Protein AF-A0A6P1GC62-F1 (afdb_monomer_lite)

Radius of gyration: 21.79 Å; chains: 1; bounding box: 56×24×67 Å

Organism: Sphingobium yanoikuyae (NCBI:txid13690)

Foldseek 3Di:
DDDDPDDDDDPDDDDDDPDPPPPPVVVVVVVVVVVLLVVLVVVLVVLVVVLCVVCVPPPDLVVSCPDPSLVVLLVSAPSSLVVLLVCLVVVVQDPSSQVSNCSRVVDQQADPVCPPVSNSSSVSSNVVVVVVPD

Secondary structure (DSSP, 8-state):
---------------------HHHHHHHHHHHHHHHHHHHHHHHHHHHHHHHHHHTT---HHHHTTSHHHHHHHHT-HHHHHHHHHHHHTT---TTHHHHHHHHH------GGGTT-HHHHHHHHHHHHHTT--

pLDDT: mean 80.31, std 19.47, range [30.23, 97.75]

Structure (mmCIF, N/CA/C/O backbone):
data_AF-A0A6P1GC62-F1
#
_entry.id   AF-A0A6P1GC62-F1
#
loop_
_atom_site.group_PDB
_atom_site.id
_atom_site.type_symbol
_atom_site.label_atom_id
_atom_site.label_alt_id
_atom_site.label_comp_id
_atom_site.label_asym_id
_atom_site.label_entity_id
_atom_site.label_seq_id
_atom_site.pdbx_PDB_ins_code
_atom_site.Cartn_x
_atom_site.Cartn_y
_atom_site.Cartn_z
_atom_site.occupancy
_atom_site.B_iso_or_equiv
_atom_site.auth_seq_id
_atom_site.auth_comp_id
_atom_site.auth_asym_id
_atom_site.auth_atom_id
_atom_site.pdbx_PDB_model_num
ATOM 1 N N . MET A 1 1 ? -2.064 10.310 47.457 1.00 41.22 1 MET A N 1
ATOM 2 C CA . MET A 1 1 ? -1.507 9.162 46.708 1.00 41.22 1 MET A CA 1
ATOM 3 C C . MET A 1 1 ? -2.316 7.919 47.043 1.00 41.22 1 MET A C 1
ATOM 5 O O . MET A 1 1 ? -2.716 7.777 48.189 1.00 41.22 1 MET A O 1
ATOM 9 N N . ASN A 1 2 ? -2.507 7.067 46.032 1.00 30.23 2 ASN A N 1
ATOM 10 C CA . ASN A 1 2 ? -3.256 5.805 45.977 1.00 30.23 2 ASN A CA 1
ATOM 11 C C . ASN A 1 2 ? -4.774 5.908 45.705 1.00 30.23 2 ASN A C 1
ATOM 13 O O . ASN A 1 2 ? -5.590 6.080 46.603 1.00 30.23 2 ASN A O 1
ATOM 17 N N . VAL A 1 3 ? -5.119 5.801 44.415 1.00 37.97 3 VAL A N 1
ATOM 18 C CA . VAL A 1 3 ? -6.484 5.705 43.880 1.00 37.97 3 VAL A CA 1
ATOM 19 C C . VAL A 1 3 ? -6.873 4.227 43.827 1.00 37.97 3 VAL A C 1
ATOM 21 O O . VAL A 1 3 ? -6.346 3.454 43.031 1.00 37.97 3 VAL A O 1
ATOM 24 N N . THR A 1 4 ? -7.800 3.839 44.692 1.00 43.62 4 THR A N 1
ATOM 25 C CA . THR A 1 4 ? -8.519 2.563 44.693 1.00 43.62 4 THR A CA 1
ATOM 26 C C . THR A 1 4 ? -9.487 2.512 43.506 1.00 43.62 4 THR A C 1
ATOM 28 O O . THR A 1 4 ? -10.533 3.155 43.519 1.00 43.62 4 THR A O 1
ATOM 31 N N . ALA A 1 5 ? -9.165 1.741 42.464 1.00 38.00 5 ALA A N 1
ATOM 32 C CA . ALA A 1 5 ? -10.100 1.456 41.373 1.00 38.00 5 ALA A CA 1
ATOM 33 C C . ALA A 1 5 ? -11.008 0.270 41.747 1.00 38.00 5 ALA A C 1
ATOM 35 O O . ALA A 1 5 ? -10.710 -0.897 41.487 1.00 38.00 5 ALA A O 1
ATOM 36 N N . THR A 1 6 ? -12.130 0.581 42.389 1.00 33.88 6 THR A N 1
ATOM 37 C CA . THR A 1 6 ? -13.210 -0.358 42.708 1.00 33.88 6 THR A CA 1
ATOM 38 C C . THR A 1 6 ? -14.066 -0.602 41.460 1.00 33.88 6 THR A C 1
ATOM 40 O O . THR A 1 6 ? -14.769 0.295 41.001 1.00 33.88 6 THR A O 1
ATOM 43 N N . LYS A 1 7 ? -14.034 -1.821 40.899 1.00 46.62 7 LYS A N 1
ATOM 44 C CA . LYS A 1 7 ? -14.998 -2.269 39.872 1.00 46.62 7 LYS A CA 1
ATOM 45 C C . LYS A 1 7 ? -16.431 -2.155 40.426 1.00 46.62 7 LYS A C 1
ATOM 47 O O . LYS A 1 7 ? -16.694 -2.748 41.477 1.00 46.62 7 LYS A O 1
ATOM 52 N N . PRO A 1 8 ? -17.378 -1.488 39.743 1.00 37.75 8 PRO A N 1
ATOM 53 C CA . PRO A 1 8 ? -18.773 -1.512 40.162 1.00 37.75 8 PRO A CA 1
ATOM 54 C C . PRO A 1 8 ? -19.357 -2.910 39.912 1.00 37.75 8 PRO A C 1
ATOM 56 O O . PRO A 1 8 ? -19.335 -3.429 38.795 1.00 37.75 8 PRO A O 1
ATOM 59 N N . ARG A 1 9 ? -19.856 -3.547 40.977 1.00 40.00 9 ARG A N 1
ATOM 60 C CA . ARG A 1 9 ? -20.594 -4.814 40.907 1.00 40.00 9 ARG A CA 1
ATOM 61 C C . ARG A 1 9 ? -21.977 -4.545 40.317 1.00 40.00 9 ARG A C 1
ATOM 63 O O . ARG A 1 9 ? -22.851 -4.043 41.017 1.00 40.00 9 ARG A O 1
ATOM 70 N N . LEU A 1 10 ? -22.183 -4.889 39.048 1.00 39.09 10 LEU A N 1
ATOM 71 C CA . LEU A 1 10 ? -23.500 -4.816 38.421 1.00 39.09 10 LEU A CA 1
ATOM 72 C C . LEU A 1 10 ? -24.262 -6.125 38.684 1.00 39.09 10 LEU A C 1
ATOM 74 O O . LEU A 1 10 ? -24.003 -7.154 38.066 1.00 39.09 10 LEU A O 1
ATOM 78 N N . ASN A 1 11 ? -25.177 -6.081 39.652 1.00 32.56 11 ASN A N 1
ATOM 79 C CA . ASN A 1 11 ? -26.139 -7.142 39.938 1.00 32.56 11 ASN A CA 1
ATOM 80 C C . ASN A 1 11 ? -27.355 -6.951 39.019 1.00 32.56 11 ASN A C 1
ATOM 82 O O . ASN A 1 11 ? -28.283 -6.221 39.365 1.00 32.56 11 ASN A O 1
ATOM 86 N N . ILE A 1 12 ? -27.331 -7.539 37.821 1.00 47.12 12 ILE A N 1
ATOM 87 C CA . ILE A 1 12 ? -28.442 -7.404 36.871 1.00 47.12 12 ILE A CA 1
ATOM 88 C C . ILE A 1 12 ? -29.484 -8.493 37.159 1.00 47.12 12 ILE A C 1
ATOM 90 O O . ILE A 1 12 ? -29.344 -9.635 36.728 1.00 47.12 12 ILE A O 1
ATOM 94 N N . ARG A 1 13 ? -30.557 -8.132 37.873 1.00 39.38 13 ARG A N 1
ATOM 95 C CA . ARG A 1 13 ? -31.837 -8.851 37.796 1.00 39.38 13 ARG A CA 1
ATOM 96 C C . ARG A 1 13 ? -32.599 -8.300 36.594 1.00 39.38 13 ARG A C 1
ATOM 98 O O . ARG A 1 13 ? -33.064 -7.166 36.637 1.00 39.38 13 ARG A O 1
ATOM 105 N N . PHE A 1 14 ? -32.706 -9.085 35.526 1.00 38.19 14 PHE A N 1
ATOM 106 C CA . PHE A 1 14 ? -33.512 -8.723 34.363 1.00 38.19 14 PHE A CA 1
ATOM 107 C C . PHE A 1 14 ? -34.997 -8.840 34.704 1.00 38.19 14 PHE A C 1
ATOM 109 O O . PHE A 1 14 ? -35.512 -9.940 34.900 1.00 38.19 14 PHE A O 1
ATOM 116 N N . ARG A 1 15 ? -35.677 -7.697 34.766 1.00 36.47 15 ARG A N 1
ATOM 117 C CA . ARG A 1 15 ? -37.132 -7.613 34.693 1.00 36.47 15 ARG A CA 1
ATOM 118 C C . ARG A 1 15 ? -37.482 -6.423 33.801 1.00 36.47 15 ARG A C 1
ATOM 120 O O . ARG A 1 15 ? -37.138 -5.296 34.132 1.00 36.47 15 ARG A O 1
ATOM 127 N N . ASP A 1 16 ? -38.063 -6.745 32.650 1.00 45.12 16 ASP A N 1
ATOM 128 C CA . ASP A 1 16 ? -38.854 -5.895 31.756 1.00 45.12 16 ASP A CA 1
ATOM 129 C C . ASP A 1 16 ? -38.313 -4.484 31.454 1.00 45.12 16 ASP A C 1
ATOM 131 O O . ASP A 1 16 ? -38.683 -3.500 32.090 1.00 45.12 16 ASP A O 1
ATOM 135 N N . ALA A 1 17 ? -37.496 -4.364 30.403 1.00 39.78 17 ALA A N 1
ATOM 136 C CA . ALA A 1 17 ? -37.303 -3.102 29.690 1.00 39.78 17 ALA A CA 1
ATOM 137 C C . ALA A 1 17 ? -36.950 -3.385 28.223 1.00 39.78 17 ALA A C 1
ATOM 139 O O . ALA A 1 17 ? -35.948 -4.036 27.932 1.00 39.78 17 ALA A O 1
ATOM 140 N N . HIS A 1 18 ? -37.766 -2.885 27.294 1.00 46.62 18 HIS A N 1
ATOM 141 C CA . HIS A 1 18 ? -37.419 -2.804 25.877 1.00 46.62 18 HIS A CA 1
ATOM 142 C C . HIS A 1 18 ? -36.216 -1.868 25.719 1.00 46.62 18 HIS A C 1
ATOM 144 O O . HIS A 1 18 ? -36.355 -0.648 25.667 1.00 46.62 18 HIS A O 1
ATOM 150 N N . VAL A 1 19 ? -35.013 -2.437 25.694 1.00 53.25 19 VAL A N 1
ATOM 151 C CA . VAL A 1 19 ? -33.785 -1.674 25.492 1.00 53.25 19 VAL A CA 1
ATOM 152 C C . VAL A 1 19 ? -33.682 -1.352 24.000 1.00 53.25 19 VAL A C 1
ATOM 154 O O . VAL A 1 19 ? -33.507 -2.248 23.179 1.00 53.25 19 VAL A O 1
ATOM 157 N N . ASN A 1 20 ? -33.807 -0.076 23.633 1.00 52.09 20 ASN A N 1
ATOM 158 C CA . ASN A 1 20 ? -33.478 0.412 22.293 1.00 52.09 20 ASN A CA 1
ATOM 159 C C . ASN A 1 20 ? -31.945 0.389 22.128 1.00 52.09 20 ASN A C 1
ATOM 161 O O . ASN A 1 20 ? -31.256 1.382 22.355 1.00 52.09 20 ASN A O 1
ATOM 165 N N . THR A 1 21 ? -31.393 -0.793 21.852 1.00 52.12 21 THR A N 1
ATOM 166 C CA . THR A 1 21 ? -29.948 -1.078 21.839 1.00 52.12 21 THR A CA 1
ATOM 167 C C . THR A 1 21 ? -29.206 -0.558 20.608 1.00 52.12 21 THR A C 1
ATOM 169 O O . THR A 1 21 ? -27.983 -0.658 20.563 1.00 52.12 21 THR A O 1
ATOM 172 N N . SER A 1 22 ? -29.899 -0.025 19.605 1.00 58.78 22 SER A N 1
ATOM 173 C CA . SER A 1 22 ? -29.315 0.304 18.297 1.00 58.78 22 SER A CA 1
ATOM 174 C C . SER A 1 22 ? -28.479 1.590 18.301 1.00 58.78 22 SER A C 1
ATOM 176 O O . SER A 1 22 ? -27.399 1.613 17.722 1.00 58.78 22 SER A O 1
ATOM 178 N N . GLY A 1 23 ? -28.897 2.642 19.013 1.00 68.88 23 GLY A N 1
ATOM 179 C CA . GLY A 1 23 ? -28.268 3.967 18.883 1.00 68.88 23 GLY A CA 1
ATOM 180 C C . GLY A 1 23 ? -26.828 4.068 19.407 1.00 68.88 23 GLY A C 1
ATOM 181 O O . GLY A 1 23 ? -25.942 4.565 18.714 1.00 68.88 23 GLY A O 1
ATOM 182 N N . TRP A 1 24 ? -26.563 3.582 20.624 1.00 63.41 24 TRP A N 1
ATOM 183 C CA . TRP A 1 24 ? -25.245 3.743 21.257 1.00 63.41 24 TRP A CA 1
ATOM 184 C C . TRP A 1 24 ? -24.188 2.794 20.674 1.00 63.41 24 TRP A C 1
ATOM 186 O O . TRP A 1 24 ? -23.027 3.180 20.539 1.00 63.41 24 TRP A O 1
ATOM 196 N N . ALA A 1 25 ? -24.587 1.578 20.285 1.00 72.19 25 ALA A N 1
ATOM 197 C CA . ALA A 1 25 ? -23.704 0.615 19.636 1.00 72.19 25 ALA A CA 1
ATOM 198 C C . ALA A 1 25 ? -23.288 1.110 18.245 1.00 72.19 25 ALA A C 1
ATOM 200 O O . ALA A 1 25 ? -22.105 1.086 17.909 1.00 72.19 25 ALA A O 1
ATOM 201 N N . GLU A 1 26 ? -24.231 1.645 17.464 1.00 71.94 26 GLU A N 1
ATOM 202 C CA . GLU A 1 26 ? -23.922 2.257 16.172 1.00 71.94 26 GLU A CA 1
ATOM 203 C C . GLU A 1 26 ? -22.996 3.464 16.316 1.00 71.94 26 GLU A C 1
ATOM 205 O O . GLU A 1 26 ? -22.040 3.603 15.554 1.00 71.94 26 GLU A O 1
ATOM 210 N N . GLN A 1 27 ? -23.240 4.333 17.296 1.00 71.75 27 GLN A N 1
ATOM 211 C CA . GLN A 1 27 ? -22.430 5.533 17.487 1.00 71.75 27 GLN A CA 1
ATOM 212 C C . GLN A 1 27 ? -21.016 5.198 17.981 1.00 71.75 27 GLN A C 1
ATOM 214 O O . GLN A 1 27 ? -20.047 5.799 17.509 1.00 71.75 27 GLN A O 1
ATOM 219 N N . PHE A 1 28 ? -20.877 4.191 18.849 1.00 75.00 28 PHE A N 1
ATOM 220 C CA . PHE A 1 28 ? -19.582 3.649 19.256 1.00 75.00 28 PHE A CA 1
ATOM 221 C C . PHE A 1 28 ? -18.825 3.050 18.071 1.00 75.00 28 PHE A C 1
ATOM 223 O O . PHE A 1 28 ? -17.687 3.437 17.829 1.00 75.00 28 PHE A O 1
ATOM 230 N N . VAL A 1 29 ? -19.460 2.172 17.287 1.00 76.38 29 VAL A N 1
ATOM 231 C CA . VAL A 1 29 ? -18.834 1.557 16.107 1.00 76.38 29 VAL A CA 1
ATOM 232 C C . VAL A 1 29 ? -18.418 2.625 15.096 1.00 76.38 29 VAL A C 1
ATOM 234 O O . VAL A 1 29 ? -17.294 2.592 14.611 1.00 76.38 29 VAL A O 1
ATOM 237 N N . ARG A 1 30 ? -19.262 3.625 14.818 1.00 72.81 30 ARG A N 1
ATOM 238 C CA . ARG A 1 30 ? -18.920 4.740 13.917 1.00 72.81 30 ARG A CA 1
ATOM 239 C C . ARG A 1 30 ? -17.724 5.549 14.418 1.00 72.81 30 ARG A C 1
ATOM 241 O O . ARG A 1 30 ? -16.849 5.889 13.626 1.00 72.81 30 ARG A O 1
ATOM 248 N N . SER A 1 31 ? -17.678 5.838 15.717 1.00 74.00 31 SER A N 1
ATOM 249 C CA . SER A 1 31 ? -16.587 6.605 16.331 1.00 74.00 31 SER A CA 1
ATOM 250 C C . SER A 1 31 ? -15.289 5.796 16.359 1.00 74.00 31 SER A C 1
ATOM 252 O O . SER A 1 31 ? -14.238 6.311 15.993 1.00 74.00 31 SER A O 1
ATOM 254 N N . ALA A 1 32 ? -15.368 4.510 16.704 1.00 72.06 32 ALA A N 1
ATOM 255 C CA . ALA A 1 32 ? -14.240 3.588 16.702 1.00 72.06 32 ALA A CA 1
ATOM 256 C C . ALA A 1 32 ? -13.681 3.380 15.286 1.00 72.06 32 ALA A C 1
ATOM 258 O O . ALA A 1 32 ? -12.479 3.503 15.091 1.00 72.06 32 ALA A O 1
ATOM 259 N N . LEU A 1 33 ? -14.536 3.154 14.280 1.00 73.38 33 LEU A N 1
ATOM 260 C CA . LEU A 1 33 ? -14.114 3.031 12.879 1.00 73.38 33 LEU A CA 1
ATOM 261 C C . LEU A 1 33 ? -13.443 4.306 12.366 1.00 73.38 33 LEU A C 1
ATOM 263 O O . LEU A 1 33 ? -12.503 4.226 11.579 1.00 73.38 33 LEU A O 1
ATOM 267 N N . ARG A 1 34 ? -13.911 5.478 12.809 1.00 74.94 34 ARG A N 1
ATOM 268 C CA . ARG A 1 34 ? -13.286 6.756 12.471 1.00 74.94 34 ARG A CA 1
ATOM 269 C C . ARG A 1 34 ? -11.884 6.868 13.071 1.00 74.94 34 ARG A C 1
ATOM 271 O O . ARG A 1 34 ? -10.948 7.103 12.319 1.00 74.94 34 ARG A O 1
ATOM 278 N N . VAL A 1 35 ? -11.738 6.648 14.377 1.00 72.44 35 VAL A N 1
ATOM 279 C CA . VAL A 1 35 ? -10.435 6.721 15.063 1.00 72.44 35 VAL A CA 1
ATOM 280 C C . VAL A 1 35 ? -9.461 5.683 14.503 1.00 72.44 35 VAL A C 1
ATOM 282 O O . VAL A 1 35 ? -8.321 6.011 14.203 1.00 72.44 35 VAL A O 1
ATOM 285 N N . MET A 1 36 ? -9.918 4.447 14.277 1.00 69.00 36 MET A N 1
ATOM 286 C CA . MET A 1 36 ? -9.096 3.396 13.668 1.00 69.00 36 MET A CA 1
ATOM 287 C C . MET A 1 36 ? -8.664 3.750 12.241 1.00 69.00 36 MET A C 1
ATOM 289 O O . MET A 1 36 ? -7.548 3.427 11.847 1.00 69.00 36 MET A O 1
ATOM 293 N N . ARG A 1 37 ? -9.523 4.416 11.458 1.00 67.88 37 ARG A N 1
ATOM 294 C CA . ARG A 1 37 ? -9.165 4.898 10.118 1.00 67.88 37 ARG A CA 1
ATOM 295 C C . ARG A 1 37 ? -8.136 6.024 10.180 1.00 67.88 37 ARG A C 1
ATOM 297 O O . ARG A 1 37 ? -7.190 5.986 9.406 1.00 67.88 37 ARG A O 1
ATOM 304 N N . GLU A 1 38 ? -8.325 7.001 11.063 1.00 74.06 38 GLU A N 1
ATOM 305 C CA . GLU A 1 38 ? -7.385 8.113 11.254 1.00 74.06 38 GLU A CA 1
ATOM 306 C C . GLU A 1 38 ? -6.003 7.576 11.671 1.00 74.06 38 GLU A C 1
ATOM 308 O O . GLU A 1 38 ? -5.008 7.895 11.026 1.00 74.06 38 GLU A O 1
ATOM 313 N N . GLN A 1 39 ? -5.950 6.644 12.630 1.00 70.38 39 GLN A N 1
ATOM 314 C CA . GLN A 1 39 ? -4.705 5.972 13.025 1.00 70.38 39 GLN A CA 1
ATOM 315 C C . GLN A 1 39 ? -4.084 5.156 11.888 1.00 70.38 39 GLN A C 1
ATOM 317 O O . GLN A 1 39 ? -2.887 5.244 11.650 1.00 70.38 39 GLN A O 1
ATOM 322 N N . ALA A 1 40 ? -4.884 4.410 11.122 1.00 69.25 40 ALA A N 1
ATOM 323 C CA . ALA A 1 40 ? -4.381 3.696 9.951 1.00 69.25 40 ALA A CA 1
ATOM 324 C C . ALA A 1 40 ? -3.783 4.659 8.905 1.00 69.25 40 ALA A C 1
ATOM 326 O O . ALA A 1 40 ? -2.812 4.326 8.226 1.00 69.25 40 ALA A O 1
ATOM 327 N N . GLU A 1 41 ? -4.347 5.856 8.744 1.00 69.94 41 GLU A N 1
ATOM 328 C CA . GLU A 1 41 ? -3.800 6.852 7.826 1.00 69.94 41 GLU A CA 1
ATOM 329 C C . GLU A 1 41 ? -2.455 7.417 8.306 1.00 69.94 41 GLU A C 1
ATOM 331 O O . GLU A 1 41 ? -1.568 7.595 7.465 1.00 69.94 41 GLU A O 1
ATOM 336 N N . GLU A 1 42 ? -2.288 7.626 9.614 1.00 81.19 42 GLU A N 1
ATOM 337 C CA . GLU A 1 42 ? -1.023 8.030 10.246 1.00 81.19 42 GLU A CA 1
ATOM 338 C C . GLU A 1 42 ? 0.038 6.917 10.189 1.00 81.19 42 GLU A C 1
ATOM 340 O O . GLU A 1 42 ? 1.186 7.171 9.819 1.00 81.19 42 GLU A O 1
ATOM 345 N N . ASP A 1 43 ? -0.356 5.672 10.459 1.00 84.75 43 ASP A N 1
ATOM 346 C CA . ASP A 1 43 ? 0.543 4.515 10.525 1.00 84.75 43 ASP A CA 1
ATOM 347 C C . ASP A 1 43 ? 1.009 4.031 9.142 1.00 84.75 43 ASP A C 1
ATOM 349 O O . ASP A 1 43 ? 2.036 3.352 9.030 1.00 84.75 43 ASP A O 1
ATOM 353 N N . PHE A 1 44 ? 0.292 4.384 8.065 1.00 91.50 44 PHE A N 1
ATOM 354 C CA . PHE A 1 44 ? 0.615 3.914 6.716 1.00 91.50 44 PHE A CA 1
ATOM 355 C C . PHE A 1 44 ? 2.039 4.277 6.296 1.00 91.50 44 PHE A C 1
ATOM 357 O O . PHE A 1 44 ? 2.783 3.410 5.842 1.00 91.50 44 PHE A O 1
ATOM 364 N N . THR A 1 45 ? 2.403 5.558 6.395 1.00 90.88 45 THR A N 1
ATOM 365 C CA . THR A 1 45 ? 3.680 6.057 5.866 1.00 90.88 45 THR A CA 1
ATOM 366 C C . THR A 1 45 ? 4.871 5.430 6.595 1.00 90.88 45 THR A C 1
ATOM 368 O O . THR A 1 45 ? 5.707 4.839 5.910 1.00 90.88 45 THR A O 1
ATOM 371 N N . PRO A 1 46 ? 4.925 5.418 7.945 1.00 92.19 46 PRO A N 1
ATOM 372 C CA . PRO A 1 46 ? 5.990 4.731 8.673 1.00 92.19 46 PRO A CA 1
ATOM 373 C C . PRO A 1 46 ? 6.123 3.249 8.301 1.00 92.19 46 PRO A C 1
ATOM 375 O O . PRO A 1 46 ? 7.233 2.756 8.098 1.00 92.19 46 PRO A O 1
ATOM 378 N N . LEU A 1 47 ? 5.004 2.529 8.167 1.00 92.19 47 LEU A N 1
ATOM 379 C CA . LEU A 1 47 ? 5.015 1.112 7.794 1.00 92.19 47 LEU A CA 1
ATOM 380 C C . LEU A 1 47 ? 5.480 0.891 6.349 1.00 92.19 47 LEU A C 1
ATOM 382 O O . LEU A 1 47 ? 6.239 -0.043 6.079 1.00 92.19 47 LEU A O 1
ATOM 386 N N . ALA A 1 48 ? 5.028 1.734 5.421 1.00 91.38 48 ALA A N 1
ATOM 387 C CA . ALA A 1 48 ? 5.404 1.682 4.015 1.00 91.38 48 ALA A CA 1
ATOM 388 C C . ALA A 1 48 ? 6.900 1.955 3.822 1.00 91.38 48 ALA A C 1
ATOM 390 O O . ALA A 1 48 ? 7.551 1.263 3.033 1.00 91.38 48 ALA A O 1
ATOM 391 N N . ASP A 1 49 ? 7.447 2.915 4.561 1.00 91.12 49 ASP A N 1
ATOM 392 C CA . ASP A 1 49 ? 8.856 3.288 4.492 1.00 91.12 49 ASP A CA 1
ATOM 393 C C . ASP A 1 49 ? 9.729 2.205 5.139 1.00 91.12 49 ASP A C 1
ATOM 395 O O . ASP A 1 49 ? 10.649 1.699 4.495 1.00 91.12 49 ASP A O 1
ATOM 399 N N . ALA A 1 50 ? 9.353 1.712 6.326 1.00 89.56 50 ALA A N 1
ATOM 400 C CA . ALA A 1 50 ? 10.037 0.593 6.976 1.00 89.56 50 ALA A CA 1
ATOM 401 C C . ALA A 1 50 ? 10.060 -0.668 6.097 1.00 89.56 50 ALA A C 1
ATOM 403 O O . ALA A 1 50 ? 11.089 -1.336 5.979 1.00 89.56 50 ALA A O 1
ATOM 404 N N . LEU A 1 51 ? 8.938 -0.997 5.444 1.00 91.25 51 LEU A N 1
ATOM 405 C CA . LEU A 1 51 ? 8.892 -2.119 4.510 1.00 91.25 51 LEU A CA 1
ATOM 406 C C . LEU A 1 51 ? 9.792 -1.869 3.298 1.00 91.25 51 LEU A C 1
ATOM 408 O O . LEU A 1 51 ? 10.486 -2.782 2.855 1.00 91.25 51 LEU A O 1
ATOM 412 N N . THR A 1 52 ? 9.774 -0.656 2.752 1.00 89.06 52 THR A N 1
ATOM 413 C CA . THR A 1 52 ? 10.575 -0.283 1.583 1.00 89.06 52 THR A CA 1
ATOM 414 C C . THR A 1 52 ? 12.067 -0.409 1.867 1.00 89.06 52 THR A C 1
ATOM 416 O O . THR A 1 52 ? 12.779 -1.020 1.071 1.00 89.06 52 THR A O 1
ATOM 419 N N . ASP A 1 53 ? 12.526 0.086 3.013 1.00 89.06 53 ASP A N 1
ATOM 420 C CA . ASP A 1 53 ? 13.927 -0.001 3.420 1.00 89.06 53 ASP A CA 1
ATOM 421 C C . ASP A 1 53 ? 14.353 -1.449 3.668 1.00 89.06 53 ASP A C 1
ATOM 423 O O . ASP A 1 53 ? 15.361 -1.906 3.122 1.00 89.06 53 ASP A O 1
ATOM 427 N N . ALA A 1 54 ? 13.541 -2.214 4.404 1.00 85.31 54 ALA A N 1
ATOM 428 C CA . ALA A 1 54 ? 13.823 -3.616 4.706 1.00 85.31 54 ALA A CA 1
ATOM 429 C C . ALA A 1 54 ? 13.826 -4.520 3.461 1.00 85.31 54 ALA A C 1
ATOM 431 O O . ALA A 1 54 ? 14.472 -5.570 3.450 1.00 85.31 54 ALA A O 1
ATOM 432 N N . THR A 1 55 ? 13.096 -4.139 2.409 1.00 85.81 55 THR A N 1
ATOM 433 C CA . THR A 1 55 ? 12.919 -4.964 1.203 1.00 85.81 55 THR A CA 1
ATOM 434 C C . THR A 1 55 ? 13.613 -4.419 -0.036 1.00 85.81 55 THR A C 1
ATOM 436 O O . THR A 1 55 ? 13.550 -5.054 -1.087 1.00 85.81 55 THR A O 1
ATOM 439 N N . ARG A 1 56 ? 14.362 -3.316 0.085 1.00 80.75 56 ARG A N 1
ATOM 440 C CA . ARG A 1 56 ? 15.096 -2.685 -1.024 1.00 80.75 56 ARG A CA 1
ATOM 441 C C . ARG A 1 56 ? 15.996 -3.659 -1.790 1.00 80.75 56 ARG A C 1
ATOM 443 O O . ARG A 1 56 ? 16.147 -3.527 -3.000 1.00 80.75 56 ARG A O 1
ATOM 450 N N . TRP A 1 57 ? 16.565 -4.635 -1.085 1.00 82.38 57 TRP A N 1
ATOM 451 C CA . TRP A 1 57 ? 17.470 -5.652 -1.633 1.00 82.38 57 TRP A CA 1
ATOM 452 C C . TRP A 1 57 ? 16.840 -7.049 -1.701 1.00 82.38 57 TRP A C 1
ATOM 454 O O . TRP A 1 57 ? 17.526 -8.034 -1.972 1.00 82.38 57 TRP A O 1
ATOM 464 N N . ALA A 1 58 ? 15.538 -7.166 -1.427 1.00 79.75 58 ALA A N 1
ATOM 465 C CA . ALA A 1 58 ? 14.856 -8.448 -1.445 1.00 79.75 58 ALA A CA 1
ATOM 466 C C . ALA A 1 58 ? 14.657 -8.919 -2.891 1.00 79.75 58 ALA A C 1
ATOM 468 O O . ALA A 1 58 ? 13.880 -8.352 -3.653 1.00 79.75 58 ALA A O 1
ATOM 469 N N . SER A 1 59 ? 15.309 -10.023 -3.248 1.00 76.50 59 SER A N 1
ATOM 470 C CA . SER A 1 59 ? 15.155 -10.680 -4.553 1.00 76.50 59 SER A CA 1
ATOM 471 C C . SER A 1 59 ? 13.922 -11.588 -4.642 1.00 76.50 59 SER A C 1
ATOM 473 O O . SER A 1 59 ? 13.680 -12.215 -5.670 1.00 76.50 59 SER A O 1
ATOM 475 N N . SER A 1 60 ? 13.135 -11.700 -3.565 1.00 80.81 60 SER A N 1
ATOM 476 C CA . SER A 1 60 ? 12.025 -12.647 -3.475 1.00 80.81 60 SER A CA 1
ATOM 477 C C . SER A 1 60 ? 10.808 -12.052 -2.771 1.00 80.81 60 SER A C 1
ATOM 479 O O . SER A 1 60 ? 10.878 -11.553 -1.647 1.00 80.81 60 SER A O 1
ATOM 481 N N . VAL A 1 61 ? 9.647 -12.194 -3.414 1.00 82.56 61 VAL A N 1
ATOM 482 C CA . VAL A 1 61 ? 8.342 -11.811 -2.850 1.00 82.56 61 VAL A CA 1
ATOM 483 C C . VAL A 1 61 ? 8.044 -12.583 -1.560 1.00 82.56 61 VAL A C 1
ATOM 485 O O . VAL A 1 61 ? 7.418 -12.052 -0.645 1.00 82.56 61 VAL A O 1
ATOM 488 N N . SER A 1 62 ? 8.518 -13.824 -1.446 1.00 85.56 62 SER A N 1
ATOM 489 C CA . SER A 1 62 ? 8.365 -14.619 -0.226 1.00 85.56 62 SER A CA 1
ATOM 490 C C . SER A 1 62 ? 9.125 -14.015 0.958 1.00 85.56 62 SER A C 1
ATOM 492 O O . SER A 1 62 ? 8.665 -14.151 2.087 1.00 85.56 62 SER A O 1
ATOM 494 N N . ALA A 1 63 ? 10.258 -13.341 0.724 1.00 83.50 63 ALA A N 1
ATOM 495 C CA . ALA A 1 63 ? 10.981 -12.619 1.770 1.00 83.50 63 ALA A CA 1
ATOM 496 C C . ALA A 1 63 ? 10.219 -11.372 2.232 1.00 83.50 63 ALA A C 1
ATOM 498 O O . ALA A 1 63 ? 10.073 -11.164 3.433 1.00 83.50 63 ALA A O 1
ATOM 499 N N . ILE A 1 64 ? 9.645 -10.619 1.290 1.00 86.69 64 ILE A N 1
ATOM 500 C CA . ILE A 1 64 ? 8.814 -9.436 1.564 1.00 86.69 64 ILE A CA 1
ATOM 501 C C . ILE A 1 64 ? 7.626 -9.795 2.465 1.00 86.69 64 ILE A C 1
ATOM 503 O O . ILE A 1 64 ? 7.380 -9.132 3.468 1.00 86.69 64 ILE A O 1
ATOM 507 N N . LYS A 1 65 ? 6.919 -10.888 2.148 1.00 88.81 65 LYS A N 1
ATOM 508 C CA . LYS A 1 65 ? 5.726 -11.338 2.888 1.00 88.81 65 LYS A CA 1
ATOM 509 C C . LYS A 1 65 ? 5.983 -11.722 4.348 1.00 88.81 65 LYS A C 1
ATOM 511 O O . LYS A 1 65 ? 5.034 -11.787 5.119 1.00 88.81 65 LYS A O 1
ATOM 516 N N . ARG A 1 66 ? 7.232 -12.010 4.728 1.00 87.06 66 ARG A N 1
ATOM 517 C CA . ARG A 1 66 ? 7.596 -12.341 6.117 1.00 87.06 66 ARG A CA 1
ATOM 518 C C . ARG A 1 66 ? 7.825 -11.106 6.986 1.00 87.06 66 ARG A C 1
ATOM 520 O O . ARG A 1 66 ? 7.959 -11.247 8.197 1.00 87.06 66 ARG A O 1
ATOM 527 N N . HIS A 1 67 ? 7.906 -9.918 6.392 1.00 88.69 67 HIS A N 1
ATOM 528 C CA . HIS A 1 67 ? 8.171 -8.699 7.140 1.00 88.69 67 HIS A CA 1
ATOM 529 C C . HIS A 1 67 ? 6.930 -8.268 7.950 1.00 88.69 67 HIS A C 1
ATOM 531 O O . HIS A 1 67 ? 5.841 -8.210 7.379 1.00 88.69 67 HIS A O 1
ATOM 537 N N . PRO A 1 68 ? 7.049 -7.892 9.238 1.00 87.88 68 PRO A N 1
ATOM 538 C CA . PRO A 1 68 ? 5.898 -7.489 10.055 1.00 87.88 68 PRO A CA 1
ATOM 539 C C . PRO A 1 68 ? 5.091 -6.330 9.455 1.00 87.88 68 PRO A C 1
ATOM 541 O O . PRO A 1 68 ? 3.861 -6.355 9.476 1.00 87.88 68 PRO A O 1
ATOM 544 N N . ALA A 1 69 ? 5.773 -5.357 8.838 1.00 89.50 69 ALA A N 1
ATOM 545 C CA . ALA A 1 69 ? 5.107 -4.234 8.175 1.00 89.50 69 ALA A CA 1
ATOM 546 C C . ALA A 1 69 ? 4.242 -4.665 6.976 1.00 89.50 69 ALA A C 1
ATOM 548 O O . ALA A 1 69 ? 3.244 -4.014 6.691 1.00 89.50 69 ALA A O 1
ATOM 549 N N . PHE A 1 70 ? 4.561 -5.784 6.309 1.00 91.94 70 PHE A N 1
ATOM 550 C CA . PHE A 1 70 ? 3.692 -6.341 5.268 1.00 91.94 70 PHE A CA 1
ATOM 551 C C . PHE A 1 70 ? 2.341 -6.751 5.865 1.00 91.94 70 PHE A C 1
ATOM 553 O O . PHE A 1 70 ? 1.296 -6.333 5.372 1.00 91.94 70 PHE A O 1
ATOM 560 N N . THR A 1 71 ? 2.353 -7.531 6.949 1.00 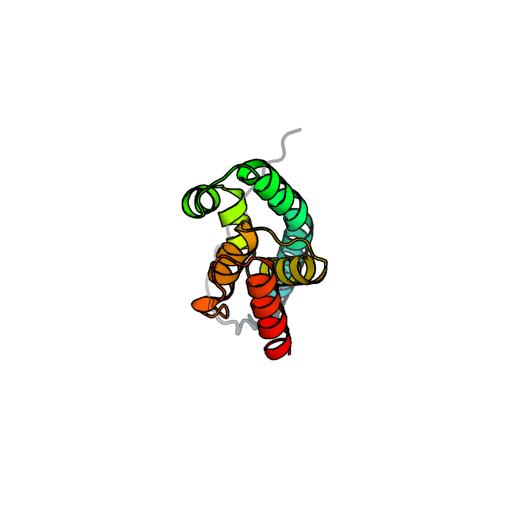90.50 71 THR A N 1
ATOM 561 C CA . THR A 1 71 ? 1.124 -7.991 7.614 1.00 90.50 71 THR A CA 1
ATOM 562 C C . THR A 1 71 ? 0.329 -6.825 8.194 1.00 90.50 71 THR A C 1
ATOM 564 O O . THR A 1 71 ? -0.893 -6.820 8.073 1.00 90.50 71 THR A O 1
ATOM 567 N N . ALA A 1 72 ? 1.004 -5.819 8.759 1.00 90.00 72 ALA A N 1
ATOM 568 C CA . ALA A 1 72 ? 0.354 -4.608 9.257 1.00 90.00 72 ALA A CA 1
ATOM 569 C C . ALA A 1 72 ? -0.368 -3.849 8.129 1.00 90.00 72 ALA A C 1
ATOM 571 O O . ALA A 1 72 ? -1.558 -3.570 8.249 1.00 90.00 72 ALA A O 1
ATOM 572 N N . LEU A 1 73 ? 0.300 -3.620 6.992 1.00 91.75 73 LEU A N 1
ATOM 573 C CA . LEU A 1 73 ? -0.309 -2.978 5.820 1.00 91.75 73 LEU A CA 1
ATOM 574 C C . LEU A 1 73 ? -1.494 -3.780 5.260 1.00 91.75 73 LEU A C 1
ATOM 576 O O . LEU A 1 73 ? -2.481 -3.193 4.825 1.00 91.75 73 LEU A O 1
ATOM 580 N N . VAL A 1 74 ? -1.435 -5.115 5.290 1.00 91.44 74 VAL A N 1
ATOM 581 C CA . VAL A 1 74 ? -2.573 -5.963 4.896 1.00 91.44 74 VAL A CA 1
ATOM 582 C C . VAL A 1 74 ? -3.731 -5.842 5.891 1.00 91.44 74 VAL A C 1
ATOM 584 O O . VAL A 1 74 ? -4.877 -5.707 5.466 1.00 91.44 74 VAL A O 1
ATOM 587 N N . ALA A 1 75 ? -3.449 -5.844 7.197 1.00 89.12 75 ALA A N 1
ATOM 588 C CA . ALA A 1 75 ? -4.458 -5.715 8.250 1.00 89.12 75 ALA A CA 1
ATOM 589 C C . ALA A 1 75 ? -5.198 -4.367 8.202 1.00 89.12 75 ALA A C 1
ATOM 591 O O . ALA A 1 75 ? -6.371 -4.299 8.561 1.00 89.12 75 ALA A O 1
ATOM 592 N N . MET A 1 76 ? -4.548 -3.315 7.695 1.00 89.00 76 MET A N 1
ATOM 593 C CA . MET A 1 76 ? -5.185 -2.018 7.451 1.00 89.00 76 MET A CA 1
ATOM 594 C C . MET A 1 76 ? -6.280 -2.075 6.378 1.00 89.00 76 MET A C 1
ATOM 596 O O . MET A 1 76 ? -7.159 -1.218 6.359 1.00 89.00 76 MET A O 1
ATOM 600 N N . GLY A 1 77 ? -6.256 -3.063 5.478 1.00 90.56 77 GLY A N 1
ATOM 601 C CA . GLY A 1 77 ? -7.316 -3.288 4.500 1.00 90.56 77 GLY A CA 1
ATOM 602 C C . GLY A 1 77 ? -7.472 -2.155 3.476 1.00 90.56 77 GLY A C 1
ATOM 603 O O . GLY A 1 77 ? -6.501 -1.636 2.925 1.00 90.56 77 GLY A O 1
ATOM 604 N N . LYS A 1 78 ? -8.724 -1.782 3.172 1.00 90.69 78 LYS A N 1
ATOM 605 C CA . LYS A 1 78 ? -9.066 -0.844 2.083 1.00 90.69 78 LYS A CA 1
ATOM 606 C C . LYS A 1 78 ? -8.306 0.500 2.136 1.00 90.69 78 LYS A C 1
ATOM 608 O O . LYS A 1 78 ? -7.823 0.900 1.077 1.00 90.69 78 LYS A O 1
ATOM 613 N N . PRO A 1 79 ? -8.154 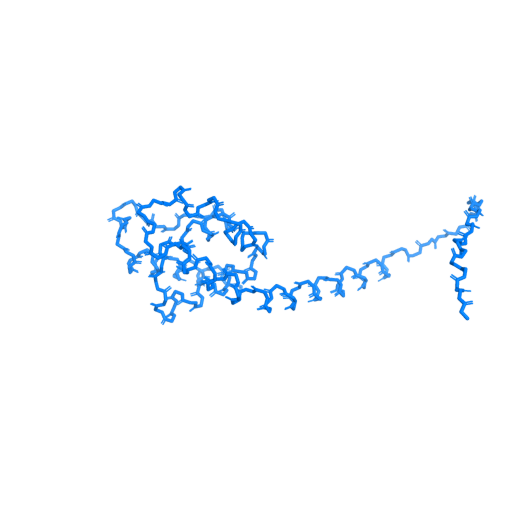1.186 3.288 1.00 90.31 79 PRO A N 1
ATOM 614 C CA . PRO A 1 79 ? -7.328 2.394 3.393 1.00 90.31 79 PRO A CA 1
ATOM 615 C C . PRO A 1 79 ? -5.903 2.235 2.844 1.00 90.31 79 PRO A C 1
ATOM 617 O O . PRO A 1 79 ? -5.451 3.076 2.068 1.00 90.31 79 PRO A O 1
ATOM 620 N N . ALA A 1 80 ? -5.216 1.135 3.174 1.00 92.75 80 ALA A N 1
ATOM 621 C CA . ALA A 1 80 ? -3.876 0.869 2.654 1.00 92.75 80 ALA A CA 1
ATOM 622 C C . ALA A 1 80 ? -3.896 0.615 1.142 1.00 92.75 80 ALA A C 1
ATOM 624 O O . ALA A 1 80 ? -3.046 1.137 0.426 1.00 92.75 80 ALA A O 1
ATOM 625 N N . ALA A 1 81 ? -4.886 -0.126 0.630 1.00 94.81 81 ALA A N 1
ATOM 626 C CA . ALA A 1 81 ? -5.010 -0.345 -0.811 1.00 94.81 81 ALA A CA 1
ATOM 627 C C . ALA A 1 81 ? -5.192 0.968 -1.590 1.00 94.81 81 ALA A C 1
ATOM 629 O O . ALA A 1 81 ? -4.531 1.151 -2.608 1.00 94.81 81 ALA A O 1
ATOM 630 N N . VAL A 1 82 ? -6.028 1.895 -1.104 1.00 93.69 82 VAL A N 1
ATOM 631 C CA . VAL A 1 82 ? -6.218 3.215 -1.737 1.00 93.69 82 VAL A CA 1
ATOM 632 C C . VAL A 1 82 ? -4.898 3.988 -1.787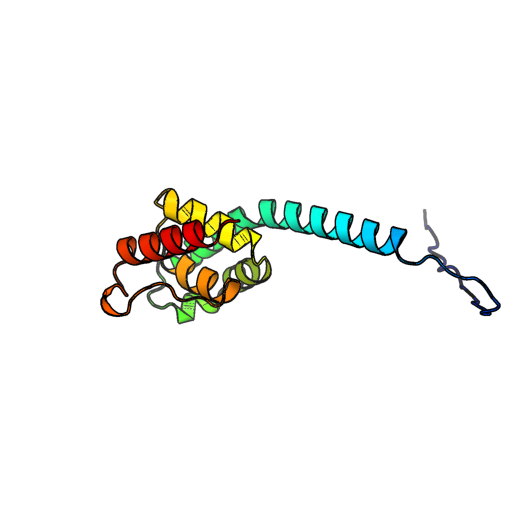 1.00 93.69 82 VAL A C 1
ATOM 634 O O . VAL A 1 82 ? -4.479 4.388 -2.871 1.00 93.69 82 VAL A O 1
ATOM 637 N N . LYS A 1 83 ? -4.187 4.104 -0.658 1.00 93.88 83 LYS A N 1
ATOM 638 C CA . LYS A 1 83 ? -2.892 4.807 -0.600 1.00 93.88 83 LYS A CA 1
ATOM 639 C C . LYS A 1 83 ? -1.822 4.168 -1.489 1.00 93.88 83 LYS A C 1
ATOM 641 O O . LYS A 1 83 ? -1.020 4.868 -2.102 1.00 93.88 83 LYS A O 1
ATOM 646 N N . ILE A 1 84 ? -1.801 2.838 -1.592 1.00 95.75 84 ILE A N 1
ATOM 647 C CA . ILE A 1 84 ? -0.873 2.137 -2.489 1.00 95.75 84 ILE A CA 1
ATOM 648 C C . ILE A 1 84 ? -1.205 2.442 -3.956 1.00 95.75 84 ILE A C 1
ATOM 650 O O . ILE A 1 84 ? -0.292 2.699 -4.735 1.00 95.75 84 ILE A O 1
ATOM 654 N N . ILE A 1 85 ? -2.484 2.456 -4.346 1.00 96.81 85 ILE A N 1
ATOM 655 C CA . ILE A 1 85 ? -2.890 2.839 -5.708 1.00 96.81 85 ILE A CA 1
ATOM 656 C C . ILE A 1 85 ? -2.497 4.292 -6.014 1.00 96.81 85 ILE A C 1
ATOM 658 O O . ILE A 1 85 ? -1.990 4.562 -7.102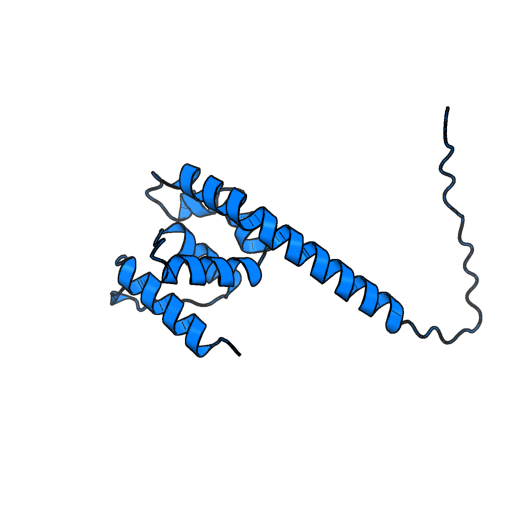 1.00 96.81 85 ILE A O 1
ATOM 662 N N . GLU A 1 86 ? -2.666 5.214 -5.065 1.00 95.38 86 GLU A N 1
ATOM 663 C CA . GLU A 1 86 ? -2.215 6.608 -5.199 1.00 95.38 86 GLU A CA 1
ATOM 664 C C . GLU A 1 86 ? -0.695 6.697 -5.397 1.00 95.38 86 GLU A C 1
ATOM 666 O O . GLU A 1 86 ? -0.233 7.394 -6.300 1.00 95.38 86 GLU A O 1
ATOM 671 N N . ARG A 1 87 ? 0.087 5.928 -4.625 1.00 95.38 87 ARG A N 1
ATOM 672 C CA . ARG A 1 87 ? 1.544 5.807 -4.800 1.00 95.38 87 ARG A CA 1
ATOM 673 C C . ARG A 1 87 ? 1.919 5.272 -6.184 1.00 95.38 87 ARG A C 1
ATOM 675 O O . ARG A 1 87 ? 2.786 5.848 -6.838 1.00 95.38 87 ARG A O 1
ATOM 682 N N . LEU A 1 88 ? 1.243 4.225 -6.666 1.00 96.62 88 LEU A N 1
ATOM 683 C CA . LEU A 1 88 ? 1.462 3.689 -8.016 1.00 96.62 88 LEU A CA 1
ATOM 684 C C . LEU A 1 88 ? 1.153 4.733 -9.097 1.00 96.62 88 LEU A C 1
ATOM 686 O O . LEU A 1 88 ? 1.930 4.875 -10.039 1.00 96.62 88 LEU A O 1
ATOM 690 N N . ARG A 1 89 ? 0.066 5.498 -8.942 1.00 96.00 89 ARG A N 1
ATOM 691 C CA . ARG A 1 89 ? -0.295 6.599 -9.849 1.00 96.00 89 ARG A CA 1
ATOM 692 C C . ARG A 1 89 ? 0.751 7.720 -9.839 1.00 96.00 89 ARG A C 1
ATOM 694 O O . ARG A 1 89 ? 1.017 8.301 -10.884 1.00 96.00 89 ARG A O 1
ATOM 701 N N . ALA A 1 90 ? 1.362 7.991 -8.687 1.00 95.94 90 ALA A N 1
ATOM 702 C CA . ALA A 1 90 ? 2.448 8.958 -8.533 1.00 95.94 90 ALA A CA 1
ATOM 703 C C . ALA A 1 90 ? 3.826 8.437 -9.000 1.00 95.94 90 ALA A C 1
ATOM 705 O O . ALA A 1 90 ? 4.807 9.174 -8.939 1.00 95.94 90 ALA A O 1
ATOM 706 N N . GLY A 1 91 ? 3.919 7.185 -9.466 1.00 94.69 91 GLY A N 1
ATOM 707 C CA . GLY A 1 91 ? 5.155 6.595 -9.986 1.00 94.69 91 GLY A CA 1
ATOM 708 C C . GLY A 1 91 ? 6.032 5.878 -8.953 1.00 94.69 91 GLY A C 1
ATOM 709 O O . GLY A 1 91 ? 7.115 5.413 -9.308 1.00 94.69 91 GLY A O 1
ATOM 710 N N . ASP A 1 92 ? 5.583 5.712 -7.702 1.00 94.38 92 ASP A N 1
ATOM 711 C CA . ASP A 1 92 ? 6.275 4.901 -6.684 1.00 94.38 92 ASP A CA 1
ATOM 712 C C . ASP A 1 92 ? 6.039 3.398 -6.932 1.00 94.38 92 ASP A C 1
ATOM 714 O O . ASP A 1 92 ? 5.307 2.711 -6.216 1.00 94.38 92 ASP A O 1
ATOM 718 N N . ILE A 1 93 ? 6.629 2.884 -8.013 1.00 93.25 93 ILE A N 1
ATOM 719 C CA . ILE A 1 93 ? 6.423 1.516 -8.493 1.00 93.25 93 ILE A CA 1
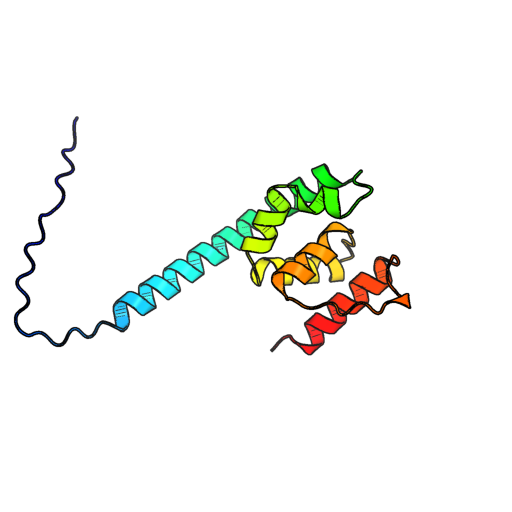ATOM 720 C C . ILE A 1 93 ? 7.412 0.572 -7.801 1.00 93.25 93 ILE A C 1
ATOM 722 O O . ILE A 1 93 ? 8.558 0.417 -8.226 1.00 93.25 93 ILE A O 1
ATOM 726 N N . ARG A 1 94 ? 6.955 -0.107 -6.744 1.00 91.56 94 ARG A N 1
ATOM 727 C CA . ARG A 1 94 ? 7.758 -1.086 -5.997 1.00 91.56 94 ARG A CA 1
ATOM 728 C C . ARG A 1 94 ? 7.100 -2.455 -5.940 1.00 91.56 94 ARG A C 1
ATOM 730 O O . ARG A 1 94 ? 5.882 -2.581 -5.821 1.00 91.56 94 ARG A O 1
ATOM 737 N N . VAL A 1 95 ? 7.923 -3.502 -5.984 1.00 92.25 95 VAL A N 1
ATOM 738 C CA . VAL A 1 95 ? 7.456 -4.894 -6.072 1.00 92.25 95 VAL A CA 1
ATOM 739 C C . VAL A 1 95 ? 6.601 -5.321 -4.873 1.00 92.25 95 VAL A C 1
ATOM 741 O O . VAL A 1 95 ? 5.702 -6.143 -5.043 1.00 92.25 95 VAL A O 1
ATOM 744 N N . GLN A 1 96 ? 6.817 -4.751 -3.680 1.00 93.25 96 GLN A N 1
ATOM 745 C CA . GLN A 1 96 ? 6.029 -5.072 -2.484 1.00 93.25 96 GLN A CA 1
ATOM 746 C C . GLN A 1 96 ? 4.561 -4.631 -2.567 1.00 93.25 96 GLN A C 1
ATOM 748 O O . GLN A 1 96 ? 3.720 -5.212 -1.882 1.00 93.25 96 GLN A O 1
ATOM 753 N N . TRP A 1 97 ? 4.221 -3.658 -3.418 1.00 95.81 97 TRP A N 1
ATOM 754 C CA . TRP A 1 97 ? 2.857 -3.133 -3.523 1.00 95.81 97 TRP A CA 1
ATOM 755 C C . TRP A 1 97 ? 1.873 -4.156 -4.087 1.00 95.81 97 TRP A C 1
ATOM 757 O O . TRP A 1 97 ? 0.773 -4.316 -3.565 1.00 95.81 97 TRP A O 1
ATOM 767 N N . PHE A 1 98 ? 2.283 -4.926 -5.090 1.00 95.44 98 PHE A N 1
ATOM 768 C CA . PHE A 1 98 ? 1.421 -5.906 -5.755 1.00 95.44 98 PHE A CA 1
ATOM 769 C C . PHE A 1 98 ? 0.920 -7.043 -4.844 1.00 95.44 98 PHE A C 1
ATOM 771 O O . PHE A 1 98 ? -0.284 -7.309 -4.841 1.00 95.44 98 PHE A O 1
ATOM 778 N N . PRO A 1 99 ? 1.769 -7.734 -4.052 1.00 95.00 99 PRO A N 1
ATOM 779 C CA . PRO A 1 99 ? 1.290 -8.758 -3.129 1.00 95.00 99 PRO A CA 1
ATOM 780 C C . PRO A 1 99 ? 0.432 -8.188 -1.991 1.00 95.00 99 PRO A C 1
ATOM 782 O O . PRO A 1 99 ? -0.467 -8.898 -1.547 1.00 95.00 99 PRO A O 1
ATOM 785 N N . ILE A 1 100 ? 0.659 -6.942 -1.548 1.00 95.94 100 ILE A N 1
ATOM 786 C CA . ILE A 1 100 ? -0.201 -6.282 -0.549 1.00 95.94 100 ILE A CA 1
ATOM 787 C C . ILE A 1 100 ? -1.584 -6.008 -1.147 1.00 95.94 100 ILE A C 1
ATOM 789 O O . ILE A 1 100 ? -2.593 -6.418 -0.575 1.00 95.94 100 ILE A O 1
ATOM 793 N N . LEU A 1 101 ? -1.640 -5.401 -2.338 1.00 96.81 101 LEU A N 1
ATOM 794 C CA . LEU A 1 101 ? -2.896 -5.147 -3.046 1.00 96.81 101 LEU A CA 1
ATOM 795 C C . LEU A 1 101 ? -3.682 -6.437 -3.281 1.00 96.81 101 LEU A C 1
ATOM 797 O O . LEU A 1 101 ? -4.878 -6.482 -3.005 1.00 96.81 101 LEU A O 1
ATOM 801 N N . LYS A 1 102 ? -3.020 -7.513 -3.718 1.00 96.31 102 LYS A N 1
ATOM 802 C CA . LYS A 1 102 ? -3.659 -8.824 -3.902 1.00 96.31 102 LYS A CA 1
ATOM 803 C C . LYS A 1 102 ? -4.198 -9.405 -2.593 1.00 96.31 102 LYS A C 1
ATOM 805 O O . LYS A 1 102 ? -5.278 -9.987 -2.598 1.00 96.31 102 LYS A O 1
ATOM 810 N N . ALA A 1 103 ? -3.471 -9.251 -1.487 1.00 95.56 103 ALA A N 1
ATOM 811 C CA . ALA A 1 103 ? -3.908 -9.741 -0.182 1.00 95.56 103 ALA A CA 1
ATOM 812 C C . ALA A 1 103 ? -5.133 -8.979 0.347 1.00 95.56 103 ALA A C 1
ATOM 814 O O . ALA A 1 103 ? -6.031 -9.605 0.895 1.00 95.56 103 ALA A O 1
ATOM 815 N N . ILE A 1 104 ? -5.189 -7.660 0.139 1.00 94.81 104 ILE A N 1
ATOM 816 C CA . ILE A 1 104 ? -6.297 -6.808 0.596 1.00 94.81 104 ILE A CA 1
ATOM 817 C C . ILE A 1 104 ? -7.533 -6.944 -0.300 1.00 94.81 104 ILE A C 1
ATOM 819 O O . ILE A 1 104 ? -8.661 -6.993 0.179 1.00 94.81 104 ILE A O 1
ATOM 823 N N . THR A 1 105 ? -7.336 -6.928 -1.619 1.00 95.06 105 THR A N 1
ATOM 824 C CA . THR A 1 105 ? -8.435 -6.813 -2.594 1.00 95.06 105 THR A CA 1
ATOM 825 C C . THR A 1 105 ? -8.922 -8.157 -3.118 1.00 95.06 105 THR A C 1
ATOM 827 O O . THR A 1 105 ? -9.942 -8.209 -3.804 1.00 95.06 105 THR A O 1
ATOM 830 N N . HIS A 1 106 ? -8.164 -9.226 -2.858 1.00 95.62 106 HIS A N 1
ATOM 831 C CA . HIS A 1 106 ? -8.363 -10.560 -3.427 1.00 95.62 106 HIS A CA 1
ATOM 832 C C . HIS A 1 106 ? -8.438 -10.579 -4.967 1.00 95.62 106 HIS A C 1
ATOM 834 O O . HIS A 1 106 ? -8.949 -11.528 -5.558 1.00 95.62 106 HIS A O 1
ATOM 840 N N . ALA A 1 107 ? -7.905 -9.547 -5.631 1.00 95.75 107 ALA A N 1
ATOM 841 C CA . ALA A 1 107 ? -7.855 -9.422 -7.082 1.00 95.75 107 ALA A CA 1
ATOM 842 C C . ALA A 1 107 ? -6.434 -9.636 -7.629 1.00 95.75 107 ALA A C 1
ATOM 844 O O . ALA A 1 107 ? -5.436 -9.467 -6.929 1.00 95.75 107 ALA A O 1
ATOM 845 N N . ASP A 1 108 ? -6.348 -9.994 -8.910 1.00 95.31 108 ASP A N 1
ATOM 846 C CA . ASP A 1 108 ? -5.094 -10.083 -9.661 1.00 95.31 108 ASP A CA 1
ATOM 847 C C . ASP A 1 108 ? -5.337 -9.571 -11.095 1.00 95.31 108 ASP A C 1
ATOM 849 O O . ASP A 1 108 ? -5.591 -10.368 -11.997 1.00 95.31 108 ASP A O 1
ATOM 853 N N . PRO A 1 109 ? -5.369 -8.239 -11.308 1.00 95.94 109 PRO A N 1
ATOM 854 C CA . PRO A 1 109 ? -5.697 -7.648 -12.606 1.00 95.94 109 PRO A CA 1
ATOM 855 C C . PRO A 1 109 ? -4.552 -7.721 -13.620 1.00 95.94 109 PRO A C 1
ATOM 857 O O . PRO A 1 109 ? -4.732 -7.280 -14.750 1.00 95.94 109 PRO A O 1
ATOM 860 N N . VAL A 1 110 ? -3.380 -8.225 -13.221 1.00 96.62 110 VAL A N 1
ATOM 861 C CA . VAL A 1 110 ? -2.174 -8.269 -14.051 1.00 96.62 110 VAL A CA 1
ATOM 862 C C . VAL A 1 110 ? -2.228 -9.488 -14.986 1.00 96.6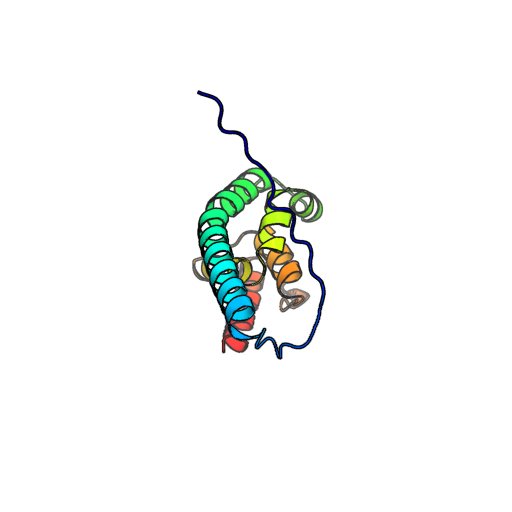2 110 VAL A C 1
ATOM 864 O O . VAL A 1 110 ? -2.152 -10.628 -14.503 1.00 96.62 110 VAL A O 1
ATOM 867 N N . PRO A 1 111 ? -2.288 -9.278 -16.315 1.00 93.88 111 PRO A N 1
ATOM 868 C CA . PRO A 1 111 ? -2.204 -10.354 -17.298 1.00 93.88 111 PRO A CA 1
ATOM 869 C C . PRO A 1 111 ? -0.887 -11.133 -17.192 1.00 93.88 111 PRO A C 1
ATOM 871 O O . PRO A 1 111 ? 0.138 -10.586 -16.783 1.00 93.88 111 PRO A O 1
ATOM 874 N N . ALA A 1 112 ? -0.898 -12.420 -17.544 1.00 93.81 112 ALA A N 1
ATOM 875 C CA . ALA A 1 112 ? 0.268 -13.293 -17.384 1.00 93.81 112 ALA A CA 1
ATOM 876 C C . ALA A 1 112 ? 1.503 -12.806 -18.166 1.00 93.81 112 ALA A C 1
ATOM 878 O O . ALA A 1 112 ? 2.611 -12.854 -17.639 1.00 93.81 112 ALA A O 1
ATOM 879 N N . ASP A 1 113 ? 1.296 -12.275 -19.370 1.00 94.81 113 ASP A N 1
ATOM 880 C CA . ASP A 1 113 ? 2.307 -11.719 -20.278 1.00 94.81 113 ASP A CA 1
ATOM 881 C C . ASP A 1 113 ? 2.920 -10.396 -19.790 1.00 94.81 113 ASP A C 1
ATOM 883 O O . ASP A 1 113 ? 3.984 -9.994 -20.254 1.00 94.81 113 ASP A O 1
ATOM 887 N N . LYS A 1 114 ? 2.277 -9.724 -18.827 1.00 93.44 114 LYS A N 1
ATOM 888 C CA . LYS A 1 114 ? 2.747 -8.458 -18.240 1.00 93.44 114 LYS A CA 1
ATOM 889 C C . LYS A 1 114 ? 3.469 -8.637 -16.906 1.00 93.44 114 LYS A C 1
ATOM 891 O O . LYS A 1 114 ? 3.989 -7.673 -16.345 1.00 93.44 114 LYS A O 1
ATOM 896 N N . ARG A 1 115 ? 3.518 -9.861 -16.371 1.00 92.00 115 ARG A N 1
ATOM 897 C CA . ARG A 1 115 ? 4.191 -10.154 -15.097 1.00 92.00 115 ARG A CA 1
ATOM 898 C C . ARG A 1 115 ? 5.695 -9.920 -15.224 1.00 92.00 115 ARG A C 1
ATOM 900 O O . ARG A 1 115 ? 6.320 -10.342 -16.186 1.00 92.00 115 ARG A O 1
ATOM 907 N N . GLY A 1 116 ? 6.274 -9.252 -14.228 1.00 90.50 116 GLY A N 1
ATOM 908 C CA . GLY A 1 116 ? 7.691 -8.873 -14.216 1.00 90.50 116 GLY A CA 1
ATOM 909 C C . GLY A 1 116 ? 7.974 -7.500 -14.831 1.00 90.50 116 GLY A C 1
ATOM 910 O O . GLY A 1 116 ? 9.002 -6.907 -14.517 1.00 90.50 116 GLY A O 1
ATOM 911 N N . ASN A 1 117 ? 7.048 -6.940 -15.615 1.00 95.12 117 ASN A N 1
ATOM 912 C CA . ASN A 1 117 ? 7.126 -5.558 -16.078 1.00 95.12 117 ASN A CA 1
ATOM 913 C C . ASN A 1 117 ? 6.416 -4.640 -15.070 1.00 95.12 117 ASN A C 1
ATOM 915 O O . ASN A 1 117 ? 5.199 -4.468 -15.120 1.00 95.12 117 ASN A O 1
ATOM 919 N N . LEU A 1 118 ? 7.171 -4.079 -14.119 1.00 94.56 118 LEU A N 1
ATOM 920 C CA . LEU A 1 118 ? 6.592 -3.312 -13.008 1.00 94.56 118 LEU A CA 1
ATOM 921 C C . LEU A 1 118 ? 5.723 -2.118 -13.469 1.00 94.56 118 LEU A C 1
ATOM 923 O O . LEU A 1 118 ? 4.645 -1.954 -12.895 1.00 94.56 118 LEU A O 1
ATOM 927 N N . PRO A 1 119 ? 6.112 -1.323 -14.490 1.00 97.06 119 PRO A N 1
ATOM 928 C CA . PRO A 1 119 ? 5.239 -0.295 -15.064 1.00 97.06 119 PRO A CA 1
ATOM 929 C C . PRO A 1 119 ? 3.890 -0.816 -15.573 1.00 97.06 119 PRO A C 1
ATOM 931 O O . PRO A 1 119 ? 2.845 -0.287 -15.196 1.00 97.06 119 PRO A O 1
ATOM 934 N N . GLU A 1 120 ? 3.887 -1.885 -16.370 1.00 97.75 120 GLU A N 1
ATOM 935 C CA . GLU A 1 120 ? 2.648 -2.473 -16.902 1.00 97.75 120 GLU A CA 1
ATOM 936 C C . GLU A 1 120 ? 1.774 -3.052 -15.780 1.00 97.75 120 GLU A C 1
ATOM 938 O O . GLU A 1 120 ? 0.549 -2.914 -15.789 1.00 97.75 120 GLU A O 1
ATOM 943 N N . MET A 1 121 ? 2.404 -3.660 -14.770 1.00 97.62 121 MET A N 1
ATOM 944 C CA . MET A 1 121 ? 1.719 -4.150 -13.575 1.00 97.62 121 MET A CA 1
ATOM 945 C C . MET A 1 121 ? 1.061 -3.007 -12.794 1.00 97.62 121 MET A C 1
ATOM 947 O O . MET A 1 121 ? -0.095 -3.132 -12.389 1.00 97.62 121 MET A O 1
ATOM 951 N N . ALA A 1 122 ? 1.773 -1.894 -12.589 1.00 97.62 122 ALA A N 1
ATOM 952 C CA . ALA A 1 122 ? 1.245 -0.712 -11.913 1.00 97.62 122 ALA A CA 1
ATOM 953 C C . ALA A 1 122 ? 0.050 -0.126 -12.672 1.00 97.62 122 ALA A C 1
ATOM 955 O O . ALA A 1 122 ? -0.998 0.115 -12.073 1.00 97.62 122 ALA A O 1
ATOM 956 N N . HIS A 1 123 ? 0.167 0.007 -13.994 1.00 97.69 123 HIS A N 1
ATOM 957 C CA . HIS A 1 123 ? -0.914 0.483 -14.851 1.00 97.69 123 HIS A CA 1
ATOM 958 C C . HIS A 1 123 ? -2.163 -0.409 -14.766 1.00 97.69 123 HIS A C 1
ATOM 960 O O . HIS A 1 123 ? -3.273 0.094 -14.588 1.00 97.69 123 HIS A O 1
ATOM 966 N N . ALA A 1 124 ? -1.998 -1.736 -14.801 1.00 97.62 124 ALA A N 1
ATOM 967 C CA . ALA A 1 124 ? -3.111 -2.676 -14.657 1.00 97.62 124 ALA A CA 1
ATOM 968 C C . ALA A 1 124 ? -3.851 -2.516 -13.315 1.00 97.62 124 ALA A C 1
ATOM 970 O O . ALA A 1 124 ? -5.082 -2.575 -13.278 1.00 97.62 124 ALA A O 1
ATOM 971 N N . TRP A 1 125 ? -3.116 -2.280 -12.224 1.00 97.56 125 TRP A N 1
ATOM 972 C CA . TRP A 1 125 ? -3.693 -2.021 -10.903 1.00 97.56 125 TRP A CA 1
ATOM 973 C C . TRP A 1 125 ? -4.419 -0.677 -10.816 1.00 97.56 125 TRP A C 1
ATOM 975 O O . TRP A 1 125 ? -5.526 -0.632 -10.278 1.00 97.56 125 TRP A O 1
ATOM 985 N N . VAL A 1 126 ? -3.844 0.394 -11.370 1.00 97.38 126 VAL A N 1
ATOM 986 C CA . VAL A 1 126 ? -4.479 1.723 -11.400 1.00 97.38 126 VAL A CA 1
ATOM 987 C C . VAL A 1 126 ? -5.780 1.681 -12.209 1.00 97.38 126 VAL A C 1
ATOM 989 O O . VAL A 1 126 ? -6.830 2.051 -11.686 1.00 97.38 126 VAL A O 1
ATOM 992 N N . LEU A 1 127 ? -5.758 1.117 -13.423 1.00 97.00 127 LEU A N 1
ATOM 993 C CA . LEU A 1 127 ? -6.959 0.959 -14.254 1.00 97.00 127 LEU A CA 1
ATOM 994 C C . LEU A 1 127 ? -8.034 0.092 -13.587 1.00 97.00 127 LEU A C 1
ATOM 996 O O . LEU A 1 127 ? -9.234 0.329 -13.729 1.00 97.00 127 LEU A O 1
ATOM 1000 N N . TRP A 1 128 ? -7.620 -0.963 -12.887 1.00 96.38 128 TRP A N 1
ATOM 1001 C CA . TRP A 1 128 ? -8.538 -1.807 -12.132 1.00 96.38 128 TRP A CA 1
ATOM 1002 C C . TRP A 1 128 ? -9.231 -1.035 -11.007 1.00 96.38 128 TRP A C 1
ATOM 1004 O O . TRP A 1 128 ? -10.434 -1.216 -10.808 1.00 96.38 128 TRP A O 1
ATOM 1014 N N . ALA A 1 129 ? -8.492 -0.176 -10.301 1.00 95.19 129 ALA A N 1
ATOM 1015 C CA . ALA A 1 129 ? -9.032 0.639 -9.223 1.00 95.19 129 ALA A CA 1
ATOM 1016 C C . ALA A 1 129 ? -10.011 1.690 -9.759 1.00 95.19 129 ALA A C 1
ATOM 1018 O O . ALA A 1 129 ? -11.080 1.863 -9.186 1.00 95.19 129 ALA A O 1
ATOM 1019 N N . GLU A 1 130 ? -9.704 2.319 -10.895 1.00 94.19 130 GLU A N 1
ATOM 1020 C CA . GLU A 1 130 ? -10.583 3.298 -11.554 1.00 94.19 130 GLU A CA 1
ATOM 1021 C C . GLU A 1 130 ? -11.921 2.696 -11.985 1.00 94.19 130 GLU A C 1
ATOM 1023 O O . GLU A 1 130 ? -12.960 3.319 -11.806 1.00 94.19 130 GLU A O 1
ATOM 1028 N N . ARG A 1 131 ? -11.929 1.449 -12.469 1.00 93.56 131 ARG A N 1
ATOM 1029 C CA . ARG A 1 131 ? -13.173 0.742 -12.828 1.00 93.56 131 ARG A CA 1
ATOM 1030 C C . ARG A 1 131 ? -14.031 0.325 -11.628 1.00 93.56 131 ARG A C 1
ATOM 1032 O O . ARG A 1 131 ? -15.147 -0.147 -11.828 1.00 93.56 131 ARG A O 1
ATOM 1039 N N . ARG A 1 132 ? -13.495 0.389 -10.406 1.00 85.25 132 ARG A N 1
ATOM 1040 C CA . ARG A 1 132 ? -14.146 -0.091 -9.170 1.00 85.25 132 ARG A CA 1
ATOM 1041 C C . ARG A 1 132 ? -14.334 0.991 -8.114 1.00 85.25 132 ARG A C 1
ATOM 1043 O O . ARG A 1 132 ? -14.953 0.715 -7.086 1.00 85.25 132 ARG A O 1
ATOM 1050 N N . ALA A 1 133 ? -13.786 2.180 -8.335 1.00 63.38 133 ALA A N 1
ATOM 1051 C CA . ALA A 1 133 ? -14.106 3.342 -7.532 1.00 63.38 133 ALA A CA 1
ATOM 1052 C C . ALA A 1 133 ? -15.613 3.638 -7.704 1.00 63.38 133 ALA A C 1
ATOM 1054 O O . ALA A 1 133 ? -16.068 3.686 -8.847 1.00 63.38 133 ALA A O 1
ATOM 1055 N N . PRO A 1 134 ? -16.392 3.722 -6.608 1.00 41.22 134 PRO A N 1
ATOM 1056 C CA . PRO A 1 134 ? -17.789 4.142 -6.668 1.00 41.22 134 PRO A CA 1
ATOM 1057 C C . PRO A 1 134 ? -17.923 5.597 -7.123 1.00 41.22 134 PRO A C 1
ATOM 1059 O O . PRO A 1 134 ? -16.998 6.391 -6.830 1.00 41.22 134 PRO A O 1
#

Sequence (134 aa):
MNVTATKPRLNIRFRDAHVNTSGWAEQFVRSALRVMREQAEEDFTPLADALTDATRWASSVSAIKRHPAFTALVAMGKPAAVKIIERLRAGDIRVQWFPILKAITHADPVPADKRGNLPEMAHAWVLWAERRAP